Protein AF-A0A354J8B7-F1 (afdb_monomer_lite)

Sequence (103 aa):
MIEAPFAVINADDYYGVHAFAAIYHFLVSTQEDKKYRYAMAGYILENTLTEHGSVARGVCEITKEGYLKEIHERTRIEKCEDGARYAEERKTWTFIPGGQLQN

Structure (mmCIF, N/CA/C/O backbone):
data_AF-A0A354J8B7-F1
#
_entry.id   AF-A0A354J8B7-F1
#
loop_
_atom_site.group_PDB
_atom_site.id
_atom_site.type_symbol
_atom_site.label_atom_id
_atom_site.label_alt_id
_atom_site.label_comp_id
_atom_site.label_asym_id
_atom_site.label_entity_id
_atom_site.label_seq_id
_atom_site.pdbx_PDB_ins_code
_atom_site.Cartn_x
_atom_site.Cartn_y
_atom_site.Cartn_z
_atom_site.occupancy
_atom_site.B_iso_or_equiv
_atom_site.auth_seq_id
_atom_site.auth_comp_id
_atom_site.auth_asym_id
_atom_site.auth_atom_id
_atom_site.pdbx_PDB_model_num
ATOM 1 N N . MET A 1 1 ? -21.250 16.163 8.746 1.00 74.81 1 MET A N 1
ATOM 2 C CA . MET A 1 1 ? -19.928 15.684 9.203 1.00 74.81 1 MET A CA 1
ATOM 3 C C . MET A 1 1 ? -20.088 14.210 9.546 1.00 74.81 1 MET A C 1
ATOM 5 O O . MET A 1 1 ? -21.199 13.836 9.902 1.00 74.81 1 MET A O 1
ATOM 9 N N . ILE A 1 2 ? -19.066 13.376 9.357 1.00 82.25 2 ILE A N 1
ATOM 10 C CA . ILE A 1 2 ? -19.126 11.963 9.765 1.00 82.25 2 ILE A CA 1
ATOM 11 C C . ILE A 1 2 ? -18.584 11.876 11.193 1.00 82.25 2 ILE A C 1
ATOM 13 O O . ILE A 1 2 ? -17.489 12.366 11.451 1.00 82.25 2 ILE A O 1
ATOM 17 N N . GLU A 1 3 ? -19.353 11.276 12.100 1.00 87.00 3 GLU A N 1
ATOM 18 C CA . GLU A 1 3 ? -19.040 11.163 13.535 1.00 87.00 3 GLU A CA 1
ATOM 19 C C . GLU A 1 3 ? -18.881 9.693 13.962 1.00 87.00 3 GLU A C 1
ATOM 21 O O . GLU A 1 3 ? -19.373 9.265 14.998 1.00 87.00 3 GLU A O 1
ATOM 26 N N . ALA A 1 4 ? -18.234 8.887 13.121 1.00 87.69 4 ALA A N 1
ATOM 27 C CA . ALA A 1 4 ? -17.973 7.471 13.370 1.00 87.69 4 ALA A CA 1
ATOM 28 C C . ALA A 1 4 ? -16.679 7.041 12.659 1.00 87.69 4 ALA A C 1
ATOM 30 O O . ALA A 1 4 ? -16.271 7.725 11.715 1.00 87.69 4 ALA A O 1
ATOM 31 N N . PRO A 1 5 ? -16.041 5.921 13.052 1.00 91.44 5 PRO A N 1
ATOM 32 C CA . PRO A 1 5 ? -14.940 5.343 12.289 1.00 91.44 5 PRO A CA 1
ATOM 33 C C . PRO A 1 5 ? -15.348 5.107 10.830 1.00 91.44 5 PRO A C 1
ATOM 35 O O . PRO A 1 5 ? -16.428 4.586 10.549 1.00 91.44 5 PRO A O 1
ATOM 38 N N . PHE A 1 6 ? -14.483 5.488 9.895 1.00 92.94 6 PHE A N 1
ATOM 39 C CA . PHE A 1 6 ? -14.748 5.377 8.464 1.00 92.94 6 PHE A CA 1
ATOM 40 C C . PHE A 1 6 ? -13.487 4.969 7.704 1.00 92.94 6 PHE A C 1
ATOM 42 O O . PHE A 1 6 ? -12.367 5.143 8.184 1.00 92.94 6 PHE A O 1
ATOM 49 N N . ALA A 1 7 ? -13.683 4.432 6.502 1.00 95.06 7 ALA A N 1
ATOM 50 C CA . ALA A 1 7 ? -12.616 4.143 5.554 1.00 95.06 7 ALA A CA 1
ATOM 51 C C . ALA A 1 7 ? -12.689 5.111 4.367 1.00 95.06 7 ALA A C 1
ATOM 53 O O . ALA A 1 7 ? -13.772 5.553 3.982 1.00 95.06 7 ALA A O 1
ATOM 54 N N . VAL A 1 8 ? -11.533 5.401 3.773 1.00 95.88 8 VAL A N 1
ATOM 55 C CA . VAL A 1 8 ? -11.410 6.137 2.509 1.00 95.88 8 VAL A CA 1
ATOM 56 C C . VAL A 1 8 ? -10.857 5.174 1.469 1.00 95.88 8 VAL A C 1
ATOM 58 O O . VAL A 1 8 ? -9.866 4.496 1.731 1.00 95.88 8 VAL A O 1
ATOM 61 N N . ILE A 1 9 ? -11.510 5.104 0.311 1.00 96.25 9 ILE A N 1
ATOM 62 C CA . ILE A 1 9 ? -11.122 4.244 -0.809 1.00 96.25 9 ILE A CA 1
ATOM 63 C C . ILE A 1 9 ? -11.284 5.002 -2.126 1.00 96.25 9 ILE A C 1
ATOM 65 O O . ILE A 1 9 ? -12.119 5.906 -2.221 1.00 96.25 9 ILE A O 1
ATOM 69 N N . ASN A 1 10 ? -10.520 4.606 -3.141 1.00 94.88 10 ASN A N 1
ATOM 70 C CA . ASN A 1 10 ? -10.764 5.038 -4.511 1.00 94.88 10 ASN A CA 1
ATOM 71 C C . ASN A 1 10 ? -12.009 4.327 -5.057 1.00 94.88 10 ASN A C 1
ATOM 73 O O . ASN A 1 10 ? -12.357 3.225 -4.628 1.00 94.88 10 ASN A O 1
ATOM 77 N N . ALA A 1 11 ? -12.696 4.973 -5.997 1.00 96.50 11 ALA A N 1
ATOM 78 C CA . ALA A 1 11 ? -13.939 4.454 -6.566 1.00 96.50 11 ALA A CA 1
ATOM 79 C C . ALA A 1 11 ? -13.712 3.424 -7.688 1.00 96.50 11 ALA A C 1
ATOM 81 O O . ALA A 1 11 ? -14.631 2.691 -8.042 1.00 96.50 11 ALA A O 1
ATOM 82 N N . ASP A 1 12 ? -12.510 3.396 -8.258 1.00 94.06 12 ASP A N 1
ATOM 83 C CA . ASP A 1 12 ? -12.129 2.638 -9.451 1.00 94.06 12 ASP A CA 1
ATOM 84 C C . ASP A 1 12 ? -11.118 1.512 -9.177 1.00 94.06 12 ASP A C 1
ATOM 86 O O . ASP A 1 12 ? -10.805 0.738 -10.082 1.00 94.06 12 ASP A O 1
ATOM 90 N N . ASP A 1 13 ? -10.660 1.364 -7.933 1.00 91.69 13 ASP A N 1
ATOM 91 C CA . ASP A 1 13 ? -9.746 0.299 -7.521 1.00 91.69 13 ASP A CA 1
ATOM 92 C C . ASP A 1 13 ? -10.489 -0.917 -6.948 1.00 91.69 13 ASP A C 1
ATOM 94 O O . ASP A 1 13 ? -11.428 -0.811 -6.153 1.00 91.69 13 ASP A O 1
ATOM 98 N N . TYR A 1 14 ? -10.007 -2.113 -7.294 1.00 91.81 14 TYR A N 1
ATOM 99 C CA . TYR A 1 14 ? -10.451 -3.361 -6.678 1.00 91.81 14 TYR A CA 1
ATOM 100 C C . TYR A 1 14 ? -9.494 -3.795 -5.562 1.00 91.81 14 TYR A C 1
ATOM 102 O O . TYR A 1 14 ? -8.350 -4.165 -5.814 1.00 91.81 14 TYR A O 1
ATOM 110 N N . TYR A 1 15 ? -9.996 -3.814 -4.327 1.00 93.19 15 TYR A N 1
ATOM 111 C CA . TYR A 1 15 ? -9.210 -4.116 -3.121 1.00 93.19 15 TYR A CA 1
ATOM 112 C C . TYR A 1 15 ? -9.303 -5.582 -2.654 1.00 93.19 15 TYR A C 1
ATOM 114 O O . TYR A 1 15 ? -8.479 -6.061 -1.878 1.00 93.19 15 TYR A O 1
ATOM 122 N N . GLY A 1 16 ? -10.305 -6.328 -3.125 1.00 94.56 16 GLY A N 1
ATOM 123 C CA . GLY A 1 16 ? -10.553 -7.704 -2.691 1.00 94.56 16 GLY A CA 1
ATOM 124 C C . GLY A 1 16 ? -11.208 -7.834 -1.308 1.00 94.56 16 GLY A C 1
ATOM 125 O O . GLY A 1 16 ? -11.030 -7.019 -0.404 1.00 94.56 16 GLY A O 1
ATOM 126 N N . VAL A 1 17 ? -11.986 -8.908 -1.132 1.00 96.31 17 VAL A N 1
ATOM 127 C CA . VAL A 1 17 ? -12.850 -9.119 0.050 1.00 96.31 17 VAL A CA 1
ATOM 128 C C . VAL A 1 17 ? -12.089 -9.138 1.381 1.00 96.31 17 VAL A C 1
ATOM 130 O O . VAL A 1 17 ? -12.592 -8.647 2.389 1.00 96.31 17 VAL A O 1
ATOM 133 N N . HIS A 1 18 ? -10.858 -9.653 1.383 1.00 95.94 18 HIS A N 1
ATOM 134 C CA . HIS A 1 18 ? -10.040 -9.764 2.590 1.00 95.94 18 HIS A CA 1
ATOM 135 C C . HIS A 1 18 ? -9.621 -8.394 3.133 1.00 95.94 18 HIS A C 1
ATOM 137 O O . HIS A 1 18 ? -9.643 -8.195 4.345 1.00 95.94 18 HIS A O 1
ATOM 143 N N . ALA A 1 19 ? -9.297 -7.437 2.256 1.00 95.75 19 ALA A N 1
ATOM 144 C CA . ALA A 1 19 ? -8.940 -6.084 2.671 1.00 95.75 19 ALA A CA 1
ATOM 145 C C . ALA A 1 19 ? -10.137 -5.371 3.313 1.00 95.75 19 ALA A C 1
ATOM 147 O O . ALA A 1 19 ? -10.009 -4.792 4.392 1.00 95.75 19 ALA A O 1
ATOM 148 N N . PHE A 1 20 ? -11.321 -5.485 2.700 1.00 96.56 20 PHE A N 1
ATOM 149 C CA . PHE A 1 20 ? -12.554 -4.934 3.265 1.00 96.56 20 PHE A CA 1
ATOM 150 C C . PHE A 1 20 ? -12.889 -5.550 4.624 1.00 96.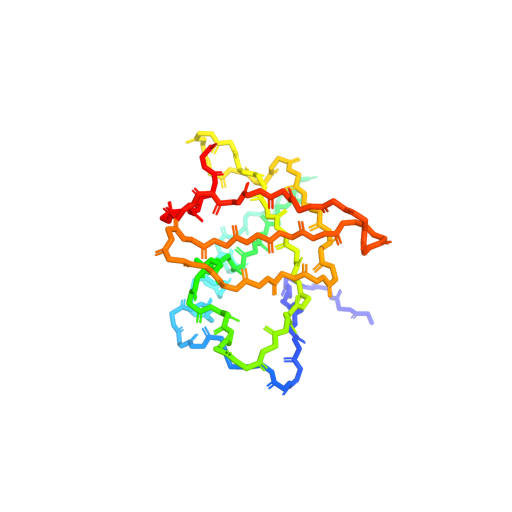56 20 PHE A C 1
ATOM 152 O O . PHE A 1 20 ? -13.188 -4.816 5.564 1.00 96.56 20 PHE A O 1
ATOM 159 N N . ALA A 1 21 ? -12.791 -6.876 4.755 1.00 97.38 21 ALA A N 1
ATOM 160 C CA . ALA A 1 21 ? -13.029 -7.559 6.023 1.00 97.38 21 ALA A CA 1
ATOM 161 C C . ALA A 1 21 ? -12.033 -7.114 7.109 1.00 97.38 21 ALA A C 1
ATOM 163 O O . ALA A 1 21 ? -12.444 -6.805 8.225 1.00 97.38 21 ALA A O 1
ATOM 164 N N . ALA A 1 22 ? -10.739 -7.020 6.786 1.00 95.94 22 ALA A N 1
ATOM 165 C CA . ALA A 1 22 ? -9.707 -6.598 7.733 1.00 95.94 22 ALA A CA 1
ATOM 166 C C . ALA A 1 22 ? -9.923 -5.160 8.233 1.00 95.94 22 ALA A C 1
ATOM 168 O O . ALA A 1 22 ? -9.898 -4.917 9.441 1.00 95.94 22 ALA A O 1
ATOM 169 N N . ILE A 1 23 ? -10.194 -4.217 7.323 1.00 96.62 23 ILE A N 1
ATOM 170 C CA . ILE A 1 23 ? -10.484 -2.824 7.688 1.00 96.62 23 ILE A CA 1
ATOM 171 C C . ILE A 1 23 ? -11.787 -2.728 8.484 1.00 96.62 23 ILE A C 1
ATOM 173 O O . ILE A 1 23 ? -11.821 -2.033 9.496 1.00 96.62 23 ILE A O 1
ATOM 177 N N . TYR A 1 24 ? -12.836 -3.460 8.098 1.00 95.75 24 TYR A N 1
ATOM 178 C CA . TYR A 1 24 ? -14.079 -3.516 8.869 1.00 95.75 24 TYR A CA 1
ATOM 179 C C . TYR A 1 24 ? -13.825 -3.982 10.307 1.00 95.75 24 TYR A C 1
ATOM 181 O O . TYR A 1 24 ? -14.224 -3.303 11.251 1.00 95.75 24 TYR A O 1
ATOM 189 N N . HIS A 1 25 ? -13.110 -5.098 10.484 1.00 95.69 25 HIS A N 1
ATOM 190 C CA . HIS A 1 25 ? -12.769 -5.618 11.806 1.00 95.69 25 HIS A CA 1
ATOM 191 C C . HIS A 1 25 ? -11.955 -4.620 12.631 1.00 95.69 25 HIS A C 1
ATOM 193 O O . HIS A 1 25 ? -12.225 -4.462 13.821 1.00 95.69 25 HIS A O 1
ATOM 199 N N . PHE A 1 26 ? -11.005 -3.913 12.017 1.00 94.44 26 PHE A N 1
ATOM 200 C CA . PHE A 1 26 ? -10.272 -2.839 12.681 1.00 94.44 26 PHE A CA 1
ATOM 201 C C . PHE A 1 26 ? -11.219 -1.729 13.159 1.00 94.44 26 PHE A C 1
ATOM 203 O O . PHE A 1 26 ? -11.247 -1.420 14.349 1.00 94.44 26 PHE A O 1
ATOM 210 N N . LEU A 1 27 ? -12.052 -1.184 12.269 1.00 93.75 27 LEU A N 1
ATOM 211 C CA . LEU A 1 27 ? -12.940 -0.059 12.577 1.00 93.75 27 LEU A CA 1
ATOM 212 C C . LEU A 1 27 ? -13.930 -0.371 13.708 1.00 93.75 27 LEU A C 1
ATOM 214 O O . LEU A 1 27 ? -14.152 0.484 14.560 1.00 93.75 27 LEU A O 1
ATOM 218 N N . VAL A 1 28 ? -14.483 -1.589 13.763 1.00 92.94 28 VAL A N 1
ATOM 219 C CA . VAL A 1 28 ? -15.451 -1.980 14.811 1.00 92.94 28 VAL A CA 1
ATOM 220 C C . VAL A 1 28 ? -14.805 -2.441 16.121 1.00 92.94 28 VAL A C 1
ATOM 222 O O . VAL A 1 28 ? -15.489 -2.525 17.136 1.00 92.94 28 VAL A O 1
ATOM 225 N N . SER A 1 29 ? -13.507 -2.764 16.118 1.00 89.69 29 SER A N 1
ATOM 226 C CA . SER A 1 29 ? -12.761 -3.172 17.323 1.00 89.69 29 SER A CA 1
ATOM 227 C C . SER A 1 29 ? -11.939 -2.042 17.942 1.00 89.69 29 SER A C 1
ATOM 229 O O . SER A 1 29 ? -11.341 -2.219 19.008 1.00 89.69 29 SER A O 1
ATOM 231 N N . THR A 1 30 ? -11.889 -0.879 17.287 1.00 81.56 30 THR A N 1
ATOM 232 C CA . THR A 1 30 ? -11.117 0.260 17.777 1.00 81.56 30 THR A CA 1
ATOM 233 C C . THR A 1 30 ? -11.762 0.793 19.057 1.00 81.56 30 THR A C 1
ATOM 235 O O . THR A 1 30 ? -12.951 1.091 19.085 1.00 81.56 30 THR A O 1
ATOM 238 N N . GLN A 1 31 ? -10.979 0.906 20.132 1.00 75.69 31 GLN A N 1
ATOM 239 C CA . GLN A 1 31 ? -11.468 1.458 21.396 1.00 75.69 31 GLN A CA 1
ATO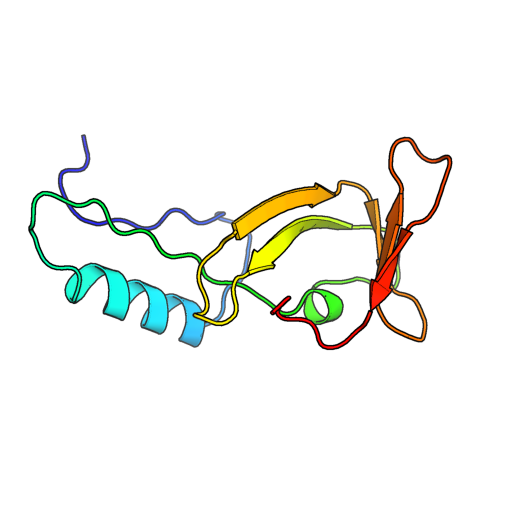M 240 C C . GLN A 1 31 ? -11.714 2.963 21.274 1.00 75.69 31 GLN A C 1
ATOM 242 O O . GLN A 1 31 ? -10.851 3.696 20.786 1.00 75.69 31 GLN A O 1
ATOM 247 N N . GLU A 1 32 ? -12.854 3.417 21.791 1.00 68.62 32 GLU A N 1
ATOM 248 C CA . GLU A 1 32 ? -13.140 4.831 22.024 1.00 68.62 32 GLU A CA 1
ATOM 249 C C . GLU A 1 32 ? -12.342 5.321 23.239 1.00 68.62 32 GLU A C 1
ATOM 251 O O . GLU A 1 32 ? -12.838 5.422 24.361 1.00 68.62 32 GLU A O 1
ATOM 256 N N . ASP A 1 33 ? -11.058 5.588 23.030 1.00 81.56 33 ASP A N 1
ATOM 257 C CA . ASP A 1 33 ? -10.235 6.314 23.989 1.00 81.56 33 ASP A CA 1
ATOM 258 C C . ASP A 1 33 ? -9.697 7.612 23.368 1.00 81.56 33 ASP A C 1
ATOM 260 O O . ASP A 1 33 ? -10.034 8.000 22.251 1.00 81.56 33 ASP A O 1
ATOM 264 N N . LYS A 1 34 ? -8.857 8.335 24.115 1.00 77.56 34 LYS A N 1
ATOM 265 C CA . LYS A 1 34 ? -8.310 9.626 23.668 1.00 77.56 34 LYS A CA 1
ATOM 266 C C . LYS A 1 34 ? -7.297 9.510 22.518 1.00 77.56 34 LYS A C 1
ATOM 268 O O . LYS A 1 34 ? -6.771 10.537 22.092 1.00 77.56 34 LYS A O 1
ATOM 273 N N . LYS A 1 35 ? -6.950 8.302 22.062 1.00 84.69 35 LYS A N 1
ATOM 274 C CA . LYS A 1 35 ? -5.949 8.079 21.017 1.00 84.69 35 LYS A CA 1
ATOM 275 C C . LYS A 1 35 ? -6.624 7.709 19.706 1.00 84.69 35 LYS A C 1
ATOM 277 O O . LYS A 1 35 ? -7.262 6.666 19.585 1.00 84.69 35 LYS A O 1
ATOM 282 N N . TYR A 1 36 ? -6.365 8.514 18.683 1.00 84.94 36 TYR A N 1
ATOM 283 C CA . TYR A 1 36 ? -6.691 8.137 17.317 1.00 84.94 36 TYR A CA 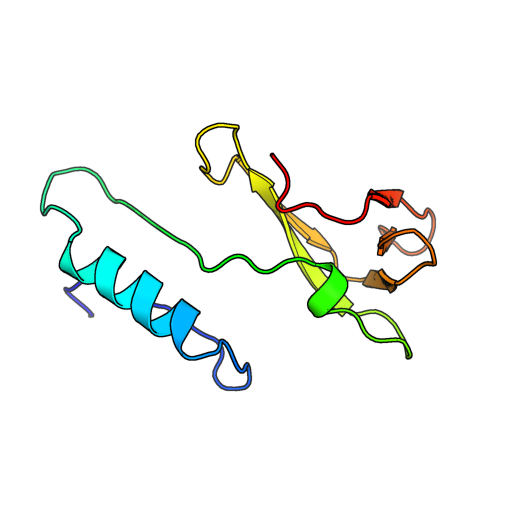1
ATOM 284 C C . TYR A 1 36 ? -5.817 6.965 16.871 1.00 84.94 36 TYR A C 1
ATOM 286 O O . TYR A 1 36 ? -4.590 7.014 16.979 1.00 84.94 36 TYR A O 1
ATOM 294 N N . ARG A 1 37 ? -6.462 5.910 16.376 1.00 89.38 37 ARG A N 1
ATOM 295 C CA . ARG A 1 37 ? -5.807 4.745 15.780 1.00 89.38 37 ARG A CA 1
ATOM 296 C C . ARG A 1 37 ? -6.185 4.694 14.311 1.00 89.38 37 ARG A C 1
ATOM 298 O O . ARG A 1 37 ? -7.358 4.800 13.970 1.00 89.38 37 ARG A O 1
ATOM 305 N N . TYR A 1 38 ? -5.182 4.513 13.465 1.00 92.69 38 TYR A N 1
ATOM 306 C CA . TYR A 1 38 ? -5.342 4.434 12.021 1.00 92.69 38 TYR A CA 1
ATOM 307 C C . TYR A 1 38 ? -4.796 3.103 11.519 1.00 92.69 38 TYR A C 1
ATOM 309 O O . TYR A 1 38 ? -3.921 2.505 12.146 1.00 92.69 38 TYR A O 1
ATOM 317 N N . ALA A 1 39 ? -5.306 2.665 10.376 1.00 93.88 39 ALA A N 1
ATOM 318 C CA . ALA A 1 39 ? -4.820 1.501 9.659 1.00 93.88 39 ALA A CA 1
ATOM 319 C C . ALA A 1 39 ? -4.876 1.778 8.156 1.00 93.88 39 ALA A C 1
ATOM 321 O O . ALA A 1 39 ? -5.643 2.625 7.697 1.00 93.88 39 ALA A O 1
ATOM 322 N N . MET A 1 40 ? -4.080 1.035 7.394 1.00 94.88 40 MET A N 1
ATOM 323 C CA . MET A 1 40 ? -4.144 1.016 5.938 1.00 94.88 40 MET A CA 1
ATOM 324 C C . MET A 1 40 ? -4.079 -0.424 5.438 1.00 94.88 40 MET A C 1
ATOM 326 O O . MET A 1 40 ? -3.423 -1.270 6.045 1.00 94.88 40 MET A O 1
ATOM 330 N N . ALA A 1 41 ? -4.738 -0.697 4.316 1.00 94.00 41 ALA A N 1
ATOM 331 C CA . ALA A 1 41 ? -4.564 -1.951 3.598 1.00 94.00 41 ALA A CA 1
ATOM 332 C C . ALA A 1 41 ? -3.335 -1.828 2.684 1.00 94.00 41 ALA A C 1
ATOM 334 O O . ALA A 1 41 ? -3.389 -1.160 1.653 1.00 94.00 41 ALA A O 1
ATOM 335 N N . GLY A 1 42 ? -2.219 -2.433 3.096 1.00 91.88 42 GLY A N 1
ATOM 336 C CA . GLY A 1 42 ? -1.005 -2.528 2.287 1.00 91.88 42 GLY A CA 1
ATOM 337 C C . GLY A 1 42 ? -1.056 -3.711 1.319 1.00 91.88 42 GLY A C 1
ATOM 338 O O . GLY A 1 42 ? -1.615 -4.759 1.640 1.00 91.88 42 GLY A O 1
ATOM 339 N N . TYR A 1 43 ? -0.437 -3.553 0.151 1.00 90.44 43 TYR A N 1
ATOM 340 C CA . TYR A 1 43 ? -0.312 -4.602 -0.861 1.00 90.44 43 TYR A CA 1
ATOM 341 C C . TYR A 1 43 ? 1.155 -4.787 -1.232 1.00 90.44 43 TYR A C 1
ATOM 343 O O . TYR A 1 43 ? 1.932 -3.833 -1.226 1.00 90.44 43 TYR A O 1
ATOM 351 N N . ILE A 1 44 ? 1.524 -6.018 -1.584 1.00 89.31 44 ILE A N 1
ATOM 352 C CA . ILE A 1 44 ? 2.860 -6.324 -2.101 1.00 89.31 44 ILE A CA 1
ATOM 353 C C . ILE A 1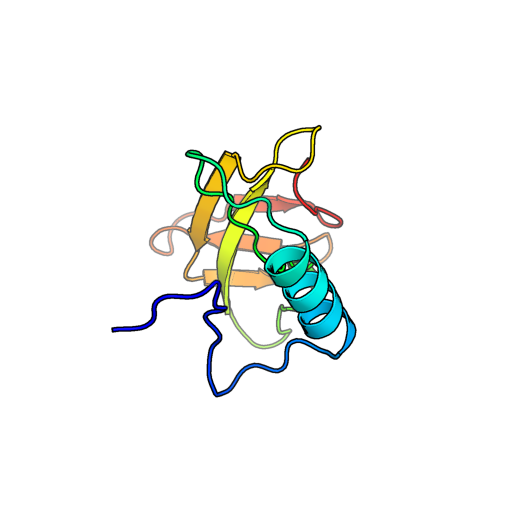 44 ? 3.027 -5.605 -3.440 1.00 89.31 44 ILE A C 1
ATOM 355 O O . ILE A 1 44 ? 2.248 -5.838 -4.366 1.00 89.31 44 ILE A O 1
ATOM 359 N N . LEU A 1 45 ? 4.044 -4.743 -3.535 1.00 89.75 45 LEU A N 1
ATOM 360 C CA . LEU A 1 45 ? 4.240 -3.835 -4.666 1.00 89.75 45 LEU A CA 1
ATOM 361 C C . LEU A 1 45 ? 4.255 -4.567 -6.014 1.00 89.75 45 LEU A C 1
ATOM 363 O O . LEU A 1 45 ? 3.572 -4.131 -6.939 1.00 89.75 45 LEU A O 1
ATOM 367 N N . GLU A 1 46 ? 4.976 -5.687 -6.107 1.00 87.38 46 GLU A N 1
ATOM 368 C CA . GLU A 1 46 ? 5.129 -6.489 -7.332 1.00 87.38 46 GLU A CA 1
ATOM 369 C C . GLU A 1 46 ? 3.806 -6.915 -7.961 1.00 87.38 46 GLU A C 1
ATOM 371 O O . GLU A 1 46 ? 3.671 -6.903 -9.183 1.00 87.38 46 GLU A O 1
ATOM 376 N N . ASN A 1 47 ? 2.811 -7.229 -7.129 1.00 87.38 47 ASN A N 1
ATOM 377 C CA . ASN A 1 47 ? 1.493 -7.664 -7.588 1.00 87.38 47 ASN A CA 1
ATOM 378 C C . ASN A 1 47 ? 0.685 -6.518 -8.216 1.00 87.38 47 ASN A C 1
ATOM 380 O O . ASN A 1 47 ? -0.389 -6.749 -8.763 1.00 87.38 47 ASN A O 1
ATOM 384 N N . THR A 1 48 ? 1.176 -5.281 -8.114 1.00 84.19 48 THR A N 1
ATOM 385 C CA . THR A 1 48 ? 0.508 -4.070 -8.607 1.00 84.19 48 THR A CA 1
ATOM 386 C C . THR A 1 48 ? 1.214 -3.439 -9.809 1.00 84.19 48 THR A C 1
ATOM 388 O O . THR A 1 48 ? 0.787 -2.373 -10.269 1.00 84.19 48 THR A O 1
ATOM 391 N N . LEU A 1 49 ? 2.298 -4.063 -10.290 1.00 89.62 49 LEU A N 1
ATOM 392 C CA . LEU A 1 49 ? 3.090 -3.601 -11.429 1.00 89.62 49 LEU A CA 1
ATOM 393 C C . LEU A 1 49 ? 2.530 -4.131 -12.754 1.00 89.62 49 LEU A C 1
ATOM 395 O O . LEU A 1 49 ? 1.866 -5.163 -12.808 1.00 89.62 49 LEU A O 1
ATOM 399 N N . THR A 1 50 ? 2.846 -3.425 -13.836 1.00 85.94 50 THR A N 1
ATOM 400 C CA . THR A 1 50 ? 2.506 -3.803 -15.214 1.00 85.94 50 THR A CA 1
ATOM 401 C C . THR A 1 50 ? 3.773 -4.129 -16.002 1.00 85.94 50 THR A C 1
ATOM 403 O O . THR A 1 50 ? 4.823 -3.535 -15.760 1.00 85.94 50 THR A O 1
ATOM 406 N N . GLU A 1 51 ? 3.667 -5.040 -16.972 1.00 86.50 51 GLU A N 1
ATOM 407 C CA . GLU A 1 51 ? 4.727 -5.315 -17.958 1.00 86.50 51 GLU A CA 1
ATOM 408 C C . GLU A 1 51 ? 4.866 -4.180 -18.986 1.00 86.50 51 GLU A C 1
ATOM 410 O O . GLU A 1 51 ? 5.885 -4.033 -19.660 1.00 86.50 51 GLU A O 1
ATOM 415 N N . HIS A 1 52 ? 3.824 -3.361 -19.132 1.00 86.25 52 HIS A N 1
ATOM 416 C CA . HIS A 1 52 ? 3.730 -2.340 -20.167 1.00 86.25 52 HIS A CA 1
ATOM 417 C C . HIS A 1 52 ? 3.671 -0.946 -19.543 1.00 86.25 52 HIS A C 1
ATOM 419 O O . HIS A 1 52 ? 2.623 -0.304 -19.507 1.00 86.25 52 HIS A O 1
ATOM 425 N N . GLY A 1 53 ? 4.820 -0.477 -19.055 1.00 87.38 53 GLY A N 1
ATOM 426 C CA . GLY A 1 53 ? 5.011 0.896 -18.590 1.00 87.38 53 GLY A CA 1
ATOM 427 C C . GLY A 1 53 ? 5.256 1.020 -17.089 1.00 87.38 53 GLY A C 1
ATOM 428 O O . GLY A 1 53 ? 5.643 0.066 -16.420 1.00 87.38 53 GLY A O 1
ATOM 429 N N . SER A 1 54 ? 5.064 2.233 -16.574 1.00 91.75 54 SER A N 1
ATOM 430 C CA . SER A 1 54 ? 5.299 2.565 -15.169 1.00 91.75 54 SER A CA 1
ATOM 431 C C . SER A 1 54 ? 4.008 2.869 -14.423 1.00 91.75 54 SER A C 1
ATOM 433 O O . SER A 1 54 ? 3.080 3.433 -15.001 1.00 91.75 54 SER A O 1
ATOM 435 N N . VAL A 1 55 ? 3.995 2.601 -13.120 1.00 92.38 55 VAL A N 1
ATOM 436 C CA . VAL A 1 55 ? 2.891 2.952 -12.217 1.00 92.38 55 VAL A CA 1
ATOM 437 C C . VAL A 1 55 ? 3.305 4.018 -11.206 1.00 92.38 55 VAL A C 1
ATOM 439 O O . VAL A 1 55 ? 4.493 4.181 -10.917 1.00 92.38 55 VAL A O 1
ATOM 442 N N . ALA A 1 56 ? 2.312 4.705 -10.640 1.00 92.50 56 ALA A N 1
ATOM 443 C CA . ALA A 1 56 ? 2.479 5.553 -9.468 1.00 92.50 56 ALA A CA 1
ATOM 444 C C . ALA A 1 56 ? 1.951 4.836 -8.215 1.00 92.50 56 ALA A C 1
ATOM 446 O O . ALA A 1 56 ? 0.827 4.324 -8.229 1.00 92.50 56 ALA A O 1
ATOM 447 N N . ARG A 1 57 ? 2.753 4.762 -7.146 1.00 93.06 57 ARG A N 1
ATOM 448 C CA . ARG A 1 57 ? 2.374 4.151 -5.857 1.00 93.06 57 ARG A CA 1
ATOM 449 C C . ARG A 1 57 ? 3.046 4.872 -4.692 1.00 93.06 57 ARG A C 1
ATOM 451 O O . ARG A 1 57 ? 4.177 5.336 -4.820 1.00 93.06 57 ARG A O 1
ATOM 458 N N . GLY A 1 58 ? 2.380 4.887 -3.541 1.00 92.88 58 GLY A N 1
ATOM 459 C CA . GLY A 1 58 ? 3.034 5.151 -2.263 1.00 92.88 58 GLY A CA 1
ATOM 460 C C . GLY A 1 58 ? 3.818 3.916 -1.823 1.00 92.88 58 GLY A C 1
ATOM 461 O O . GLY A 1 58 ? 3.227 2.859 -1.614 1.00 92.88 58 GLY A O 1
ATOM 462 N N . VAL A 1 59 ? 5.139 4.033 -1.721 1.00 92.38 59 VAL A N 1
ATOM 463 C CA . VAL A 1 59 ? 6.007 2.971 -1.203 1.00 92.38 59 VAL A CA 1
ATOM 464 C C . VAL A 1 59 ? 6.172 3.189 0.294 1.00 92.38 59 VAL A C 1
ATOM 466 O O . VAL A 1 59 ? 6.678 4.231 0.712 1.00 92.38 59 VAL A O 1
ATOM 469 N N . CYS A 1 60 ? 5.699 2.224 1.080 1.00 92.62 60 CYS A N 1
ATOM 470 C CA . CYS A 1 60 ? 5.712 2.269 2.538 1.00 92.62 60 CYS A CA 1
ATOM 471 C C . CYS A 1 60 ? 6.956 1.589 3.106 1.00 92.62 60 CYS A C 1
ATOM 473 O O . CYS A 1 60 ? 7.266 0.476 2.691 1.00 92.62 60 CYS A O 1
ATOM 475 N N . GLU A 1 61 ? 7.553 2.206 4.123 1.00 91.56 61 GLU A N 1
ATOM 476 C CA . GLU A 1 61 ? 8.476 1.580 5.071 1.00 91.56 61 GLU A CA 1
ATOM 477 C C . GLU A 1 61 ? 7.701 1.295 6.365 1.00 91.56 61 GLU A C 1
ATOM 479 O O . GLU A 1 61 ? 7.040 2.194 6.902 1.00 91.56 61 GLU A O 1
ATOM 484 N N . ILE A 1 62 ? 7.742 0.060 6.865 1.00 91.19 62 ILE A N 1
ATOM 485 C CA . ILE A 1 62 ? 7.091 -0.332 8.121 1.00 91.19 62 ILE A CA 1
ATOM 486 C C . ILE A 1 62 ? 8.142 -0.622 9.193 1.00 91.19 62 ILE A C 1
ATOM 488 O O . ILE A 1 62 ? 9.313 -0.825 8.901 1.00 91.19 62 ILE A O 1
ATOM 492 N N . THR A 1 63 ? 7.745 -0.574 10.460 1.00 93.31 63 THR A N 1
ATOM 493 C CA . THR A 1 63 ? 8.586 -1.038 11.565 1.00 93.31 63 THR A CA 1
ATOM 494 C C . THR A 1 63 ? 8.438 -2.548 11.740 1.00 93.31 63 THR A C 1
ATOM 496 O O . THR A 1 63 ? 7.466 -3.150 11.282 1.00 93.31 63 THR A O 1
ATOM 499 N N . LYS A 1 64 ? 9.336 -3.163 12.518 1.00 91.69 64 LYS A N 1
ATOM 500 C CA . LYS A 1 64 ? 9.263 -4.594 12.870 1.00 91.69 64 LYS A CA 1
ATOM 501 C C . LYS A 1 64 ? 7.954 -4.994 13.556 1.00 91.69 64 LYS A C 1
ATOM 503 O O . LYS A 1 64 ? 7.564 -6.156 13.513 1.00 91.69 64 LYS A O 1
ATOM 508 N N . GLU A 1 65 ? 7.288 -4.047 14.207 1.00 92.88 65 GLU A N 1
ATOM 509 C CA . GLU A 1 65 ? 6.000 -4.230 14.876 1.00 92.88 65 GLU A CA 1
ATOM 510 C C . GLU A 1 65 ? 4.801 -4.056 13.924 1.00 92.88 65 GLU A C 1
ATOM 512 O O . GLU A 1 65 ? 3.656 -4.165 14.360 1.00 92.88 65 GLU A O 1
ATOM 517 N N . GLY A 1 66 ? 5.045 -3.790 12.637 1.00 89.94 66 GLY A N 1
ATOM 518 C CA . GLY A 1 66 ? 4.017 -3.658 11.605 1.00 89.94 66 GLY A CA 1
ATOM 519 C C . GLY A 1 66 ? 3.379 -2.271 11.510 1.00 89.94 66 GLY A C 1
ATOM 520 O O . GLY A 1 66 ? 2.330 -2.131 10.881 1.00 89.94 66 GLY A O 1
ATOM 521 N N . TYR A 1 67 ? 3.974 -1.241 12.120 1.00 93.25 67 TYR A N 1
ATOM 522 C CA . TYR A 1 67 ? 3.481 0.133 12.000 1.00 93.25 67 TYR A CA 1
ATOM 523 C C . TYR A 1 67 ? 4.080 0.831 10.789 1.00 93.25 67 TYR A C 1
ATOM 525 O O . TYR A 1 67 ? 5.260 0.668 10.502 1.00 93.25 67 TYR A O 1
ATOM 533 N N . LEU A 1 68 ? 3.294 1.672 10.119 1.00 94.50 68 LEU A N 1
ATOM 534 C CA . LEU A 1 68 ? 3.820 2.548 9.078 1.00 94.50 68 LEU A CA 1
ATOM 535 C C . LEU A 1 68 ? 4.831 3.529 9.691 1.00 94.50 68 LEU A C 1
ATOM 537 O O . LEU A 1 68 ? 4.471 4.321 10.564 1.00 94.50 68 LEU A O 1
ATOM 541 N N . LYS A 1 69 ? 6.077 3.480 9.220 1.00 95.25 69 LYS A N 1
ATOM 542 C CA . LYS A 1 69 ? 7.137 4.418 9.594 1.00 95.25 69 LYS A CA 1
ATOM 543 C C . LYS A 1 69 ? 7.149 5.620 8.655 1.00 95.25 69 LYS A C 1
ATOM 545 O O . LYS A 1 69 ? 7.165 6.755 9.123 1.00 95.25 69 LYS A O 1
ATOM 550 N N . GLU A 1 70 ? 7.120 5.370 7.349 1.00 95.00 70 GLU A N 1
ATOM 551 C CA . GLU A 1 70 ? 7.118 6.410 6.319 1.00 95.00 70 GLU A CA 1
ATOM 552 C C . GLU A 1 70 ? 6.432 5.913 5.040 1.00 95.00 70 GLU A C 1
ATOM 554 O O . GLU A 1 70 ? 6.380 4.713 4.775 1.00 95.00 70 GLU A O 1
ATOM 559 N N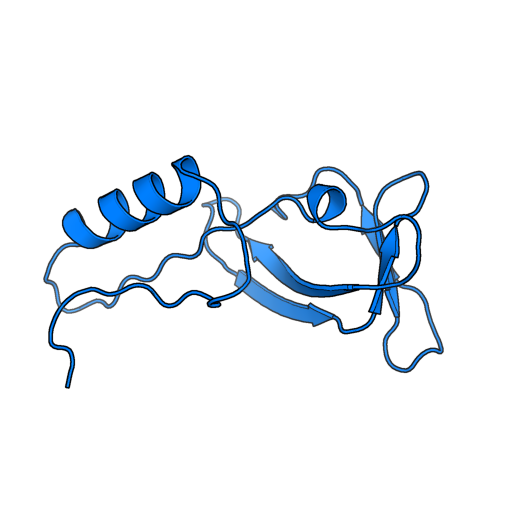 . ILE A 1 71 ? 5.900 6.836 4.236 1.00 94.19 71 ILE A N 1
ATOM 560 C CA . ILE A 1 71 ? 5.380 6.553 2.897 1.00 94.19 71 ILE A CA 1
ATOM 561 C C . ILE A 1 71 ? 5.892 7.605 1.914 1.00 94.19 71 ILE A C 1
ATOM 563 O O . ILE A 1 71 ? 5.756 8.803 2.150 1.00 94.19 71 ILE A O 1
ATOM 567 N N . HIS A 1 72 ? 6.453 7.150 0.794 1.00 92.81 72 HIS A N 1
ATOM 568 C CA . HIS A 1 72 ? 6.942 8.015 -0.279 1.00 92.81 72 HIS A CA 1
ATOM 569 C C . HIS A 1 72 ? 6.142 7.790 -1.552 1.00 92.81 72 HIS A C 1
ATOM 571 O O . HIS A 1 72 ? 6.113 6.676 -2.078 1.00 92.81 72 HIS A O 1
ATOM 577 N N . GLU A 1 73 ? 5.536 8.842 -2.096 1.00 93.62 73 GLU A N 1
ATOM 578 C CA . GLU A 1 73 ? 4.911 8.754 -3.413 1.00 93.62 73 GLU A CA 1
ATOM 579 C C . GLU A 1 73 ? 5.983 8.636 -4.501 1.00 93.62 73 GLU A C 1
ATOM 581 O O . GLU A 1 73 ? 6.844 9.501 -4.672 1.00 93.62 73 GLU A O 1
ATOM 586 N N . ARG A 1 74 ? 5.931 7.540 -5.259 1.00 93.44 74 ARG A N 1
ATOM 587 C CA . ARG A 1 74 ? 6.789 7.294 -6.416 1.00 93.44 74 ARG A CA 1
ATOM 588 C C . ARG A 1 74 ? 5.915 7.302 -7.655 1.00 93.44 74 ARG A C 1
ATOM 590 O O . ARG A 1 74 ? 5.075 6.428 -7.824 1.00 93.44 74 ARG A O 1
ATOM 597 N N . THR A 1 75 ? 6.128 8.274 -8.533 1.00 92.50 75 THR A N 1
ATOM 598 C CA . THR A 1 75 ? 5.292 8.492 -9.728 1.00 92.50 75 THR A CA 1
ATOM 599 C C . THR A 1 75 ? 5.692 7.632 -10.925 1.00 92.50 75 THR A C 1
ATOM 601 O O . THR A 1 75 ? 4.962 7.565 -11.912 1.00 92.50 75 THR A O 1
ATOM 604 N N . ARG A 1 76 ? 6.856 6.974 -10.854 1.00 93.38 76 ARG A N 1
ATOM 605 C CA . ARG A 1 76 ? 7.388 6.135 -11.927 1.00 93.38 76 ARG A CA 1
ATOM 606 C C . ARG A 1 76 ? 8.094 4.903 -11.370 1.00 93.38 76 ARG A C 1
ATOM 608 O O . ARG A 1 76 ? 9.311 4.921 -11.200 1.00 93.38 76 ARG A O 1
ATOM 615 N N . ILE A 1 77 ? 7.326 3.850 -11.111 1.00 93.75 77 ILE A N 1
ATOM 616 C CA . ILE A 1 77 ? 7.819 2.522 -10.733 1.00 93.75 77 ILE A CA 1
ATOM 617 C C . ILE A 1 77 ? 7.687 1.576 -11.927 1.00 93.75 77 ILE A C 1
ATOM 619 O O . ILE A 1 77 ? 6.617 1.495 -12.525 1.00 93.75 77 ILE A O 1
ATOM 623 N N . GLU A 1 78 ? 8.751 0.853 -12.255 1.00 93.56 78 GLU A N 1
ATOM 624 C CA . GLU A 1 78 ? 8.789 -0.172 -13.302 1.00 93.56 78 GLU A CA 1
ATOM 625 C C . GLU A 1 78 ? 9.150 -1.534 -12.697 1.00 93.56 78 GLU A C 1
ATOM 627 O O . GLU A 1 78 ? 9.915 -1.609 -11.732 1.00 93.56 78 GLU A O 1
ATOM 632 N N . LYS A 1 79 ? 8.617 -2.607 -13.286 1.00 92.38 79 LYS A N 1
ATOM 633 C CA . LYS A 1 79 ? 9.000 -3.983 -12.957 1.00 92.38 79 LYS A CA 1
ATOM 634 C C . LYS A 1 79 ? 10.369 -4.320 -13.560 1.00 92.38 79 LYS A C 1
ATOM 636 O O . LYS A 1 79 ? 10.704 -3.849 -14.647 1.00 92.38 79 LYS A O 1
ATOM 641 N N . CYS A 1 80 ? 11.157 -5.132 -12.865 1.00 90.00 80 CYS A N 1
ATOM 642 C CA . CYS A 1 80 ? 12.398 -5.728 -13.366 1.00 90.00 80 CYS A CA 1
ATOM 643 C C . CYS A 1 80 ? 12.492 -7.207 -12.948 1.00 90.00 80 CYS A C 1
ATOM 645 O O . CYS A 1 80 ? 11.635 -7.678 -12.206 1.00 90.00 80 CYS A O 1
ATOM 647 N N . GLU A 1 81 ? 13.502 -7.942 -13.440 1.00 85.19 81 GLU A N 1
ATOM 648 C CA . GLU A 1 81 ? 13.654 -9.389 -13.172 1.00 85.19 81 GLU A CA 1
ATOM 649 C C . GLU A 1 81 ? 13.608 -9.731 -11.675 1.00 85.19 81 GLU A C 1
ATOM 651 O O . GLU A 1 81 ? 12.912 -10.666 -11.293 1.00 85.19 81 GLU A O 1
ATOM 656 N N . ASP A 1 82 ? 14.265 -8.926 -10.834 1.00 84.62 82 ASP A N 1
ATOM 657 C CA . ASP A 1 82 ? 14.430 -9.210 -9.401 1.00 84.62 82 ASP A CA 1
ATOM 658 C C . ASP A 1 82 ? 13.525 -8.364 -8.476 1.00 84.62 82 ASP A C 1
ATOM 660 O O . ASP A 1 82 ? 13.739 -8.319 -7.260 1.00 84.62 82 ASP A O 1
ATOM 664 N N . GLY A 1 83 ? 12.534 -7.648 -9.023 1.00 88.75 83 GLY A N 1
ATOM 665 C CA . GLY A 1 83 ? 11.612 -6.830 -8.227 1.00 88.75 83 GLY A CA 1
ATOM 666 C C . GLY A 1 83 ? 11.097 -5.593 -8.958 1.00 88.75 83 GLY A C 1
ATOM 667 O O . GLY A 1 83 ? 10.468 -5.683 -10.015 1.00 88.75 83 GLY A O 1
ATOM 668 N N . ALA A 1 84 ? 11.338 -4.417 -8.376 1.00 92.12 84 ALA A N 1
ATOM 669 C CA . ALA A 1 84 ? 10.901 -3.143 -8.936 1.00 92.12 84 ALA A CA 1
ATOM 670 C C . ALA A 1 84 ? 12.019 -2.099 -8.926 1.00 92.12 84 ALA A C 1
ATOM 672 O O . ALA A 1 84 ? 13.010 -2.207 -8.210 1.00 92.12 84 ALA A O 1
ATOM 673 N N . ARG A 1 85 ? 11.856 -1.030 -9.700 1.00 92.56 85 ARG A N 1
ATOM 674 C CA . ARG A 1 85 ? 12.728 0.147 -9.643 1.00 92.56 85 ARG A CA 1
ATOM 675 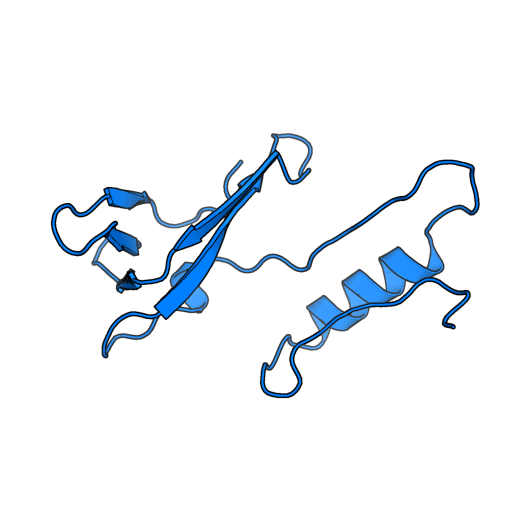C C . ARG A 1 85 ? 11.920 1.417 -9.816 1.00 92.56 85 ARG A C 1
ATOM 677 O O . ARG A 1 85 ? 10.932 1.417 -10.544 1.00 92.56 85 ARG A O 1
ATOM 684 N N . TYR A 1 86 ? 12.354 2.508 -9.203 1.00 93.12 86 TYR A N 1
ATOM 685 C CA . TYR A 1 86 ? 11.739 3.819 -9.394 1.00 93.12 86 TYR A CA 1
ATOM 686 C C . TYR A 1 86 ? 12.761 4.872 -9.805 1.00 93.12 86 TYR A C 1
ATOM 688 O O . TYR A 1 86 ? 13.951 4.715 -9.545 1.00 93.12 86 TYR A O 1
ATOM 696 N N . ALA A 1 87 ? 12.300 5.938 -10.458 1.00 90.19 87 ALA A N 1
ATOM 697 C CA . ALA A 1 87 ? 13.146 7.069 -10.821 1.00 90.19 87 ALA A CA 1
ATOM 698 C C . ALA A 1 87 ? 12.555 8.391 -10.336 1.00 90.19 87 ALA A C 1
ATOM 700 O O . ALA A 1 87 ? 11.407 8.715 -10.643 1.00 90.19 87 ALA A O 1
ATOM 701 N N . GLU A 1 88 ? 13.375 9.185 -9.653 1.00 80.25 88 GLU A N 1
ATOM 702 C CA . GLU A 1 88 ? 13.083 10.585 -9.350 1.00 80.25 88 GLU A CA 1
ATOM 703 C C . GLU A 1 88 ? 13.556 11.439 -10.541 1.00 80.25 88 GLU A C 1
ATOM 705 O O . GLU A 1 88 ? 14.676 11.291 -11.037 1.00 80.25 88 GLU A O 1
ATOM 710 N N . GLU A 1 89 ? 12.662 12.262 -11.095 1.00 73.12 89 GLU A N 1
ATOM 711 C CA . GLU A 1 89 ? 12.968 13.226 -12.171 1.00 73.12 89 GLU A CA 1
ATOM 712 C C . GLU A 1 89 ? 13.609 12.648 -13.456 1.00 73.12 89 GLU A C 1
ATOM 714 O O . GLU A 1 89 ? 14.264 13.360 -14.218 1.00 73.12 89 GLU A O 1
ATOM 719 N N . ARG A 1 90 ? 13.379 11.358 -13.742 1.00 66.81 90 ARG A N 1
ATOM 720 C CA . ARG A 1 90 ? 13.830 10.638 -14.956 1.00 66.81 90 ARG A CA 1
ATOM 721 C C . ARG A 1 90 ? 15.354 10.490 -15.130 1.00 66.81 90 ARG A C 1
ATOM 723 O O . ARG A 1 90 ? 15.772 10.120 -16.225 1.00 66.81 90 ARG A O 1
ATOM 730 N N . LYS A 1 91 ? 16.179 10.741 -14.107 1.00 70.25 91 LYS A N 1
ATOM 731 C CA . LYS A 1 91 ? 17.653 10.734 -14.258 1.00 70.25 91 LYS A CA 1
ATOM 732 C C . LYS A 1 91 ? 18.358 9.516 -13.657 1.00 70.25 91 LYS A C 1
ATOM 734 O O . LYS A 1 91 ? 19.335 9.059 -14.242 1.00 70.25 91 LYS A O 1
ATOM 739 N N . THR A 1 92 ? 17.841 8.956 -12.563 1.00 85.56 92 THR A N 1
ATOM 740 C CA . THR A 1 92 ? 18.485 7.839 -11.850 1.00 85.56 92 THR A CA 1
ATOM 741 C C . THR A 1 92 ? 17.453 6.807 -11.419 1.00 85.56 92 THR A C 1
ATOM 743 O O . THR A 1 92 ? 16.375 7.179 -10.964 1.00 85.56 92 THR A O 1
ATOM 746 N N . TRP A 1 93 ? 17.784 5.522 -11.569 1.00 90.31 93 TRP A N 1
ATOM 747 C CA . TRP A 1 93 ? 16.964 4.403 -11.105 1.00 90.31 93 TRP A CA 1
ATOM 748 C C . TRP A 1 93 ? 17.434 3.910 -9.739 1.00 90.31 93 TRP A C 1
ATOM 750 O O . TRP A 1 93 ? 18.610 3.590 -9.573 1.00 90.31 93 TRP A O 1
ATOM 760 N N . THR A 1 94 ? 16.498 3.774 -8.807 1.00 92.12 94 THR A N 1
ATOM 761 C CA . THR A 1 94 ? 16.698 3.139 -7.503 1.00 92.12 94 THR A CA 1
ATOM 762 C C . THR A 1 94 ? 15.947 1.817 -7.473 1.00 92.12 94 THR A C 1
ATOM 764 O O . THR A 1 94 ? 14.762 1.762 -7.805 1.00 92.12 94 THR A O 1
ATOM 767 N N . PHE A 1 95 ? 16.641 0.746 -7.098 1.00 92.00 95 PHE A N 1
ATOM 768 C CA . PHE A 1 95 ? 16.074 -0.597 -7.016 1.00 92.00 95 PHE A CA 1
ATOM 769 C C . PHE A 1 95 ? 15.292 -0.800 -5.712 1.00 92.00 95 PHE A C 1
ATOM 771 O O . PHE A 1 95 ? 15.722 -0.362 -4.646 1.00 92.00 95 PHE A O 1
ATOM 778 N N . ILE A 1 96 ? 14.157 -1.483 -5.814 1.00 88.69 96 ILE A N 1
ATOM 779 C CA . ILE A 1 96 ? 13.336 -1.965 -4.708 1.00 88.69 96 ILE A CA 1
ATOM 780 C C . ILE A 1 96 ? 13.375 -3.499 -4.778 1.00 88.69 96 ILE A C 1
ATOM 782 O O . ILE A 1 96 ? 12.827 -4.067 -5.730 1.00 88.69 96 ILE A O 1
ATOM 786 N N . PRO A 1 97 ? 14.009 -4.171 -3.800 1.00 81.62 97 PRO A N 1
ATOM 787 C CA . PRO A 1 97 ? 14.061 -5.625 -3.755 1.00 81.62 97 PRO A CA 1
ATOM 788 C C . PRO A 1 97 ? 12.669 -6.240 -3.707 1.00 81.62 97 PRO A C 1
ATOM 790 O O . PRO A 1 97 ? 11.768 -5.711 -3.047 1.00 81.62 97 PRO A O 1
ATOM 793 N N . GLY A 1 98 ? 12.518 -7.383 -4.369 1.00 73.19 98 GLY A N 1
ATOM 794 C CA . GLY A 1 98 ? 11.279 -8.129 -4.314 1.00 73.19 98 GLY A CA 1
ATOM 795 C C . GLY A 1 98 ? 10.938 -8.719 -2.936 1.00 73.19 98 GLY A C 1
ATOM 796 O O . GLY A 1 98 ? 11.786 -8.833 -2.050 1.00 73.19 98 GLY A O 1
ATOM 797 N N . GLY A 1 99 ? 9.673 -9.090 -2.742 1.00 63.16 99 GLY A N 1
ATOM 798 C CA . GLY A 1 99 ? 9.146 -9.762 -1.553 1.00 63.16 99 GLY A CA 1
ATOM 799 C C . GLY A 1 99 ? 8.878 -8.856 -0.348 1.00 63.16 99 GLY A C 1
ATOM 800 O O . GLY A 1 99 ? 8.572 -9.359 0.732 1.00 63.16 99 GLY A O 1
ATOM 801 N N . GLN A 1 100 ? 8.977 -7.533 -0.494 1.00 53.31 100 GLN A N 1
ATOM 802 C CA . GLN A 1 100 ? 8.810 -6.616 0.632 1.00 53.31 100 GLN A CA 1
ATOM 803 C C . GLN A 1 100 ? 7.352 -6.154 0.815 1.00 53.31 100 GLN A C 1
ATOM 805 O O . GLN A 1 100 ? 6.828 -5.344 0.054 1.00 53.31 100 GLN A O 1
ATOM 810 N N . LEU A 1 101 ? 6.724 -6.605 1.902 1.00 50.69 101 LEU A N 1
ATOM 811 C CA . LEU A 1 101 ? 6.072 -5.676 2.830 1.00 50.69 101 LEU A CA 1
ATOM 812 C C . LEU A 1 101 ? 7.240 -5.139 3.670 1.00 50.69 101 LEU A C 1
ATOM 814 O O . LEU A 1 101 ? 7.833 -5.921 4.406 1.00 50.69 101 LEU A O 1
ATOM 818 N N . GLN A 1 102 ? 7.708 -3.910 3.435 1.00 43.34 102 GLN A N 1
ATOM 819 C CA . GLN A 1 102 ? 9.008 -3.446 3.955 1.00 43.34 102 GLN A CA 1
ATOM 820 C C . GLN A 1 102 ? 9.052 -3.459 5.487 1.00 43.34 102 GLN A C 1
ATOM 822 O O . GLN A 1 102 ? 8.519 -2.533 6.077 1.00 43.34 102 GLN A O 1
ATOM 827 N N . ASN A 1 103 ? 9.662 -4.494 6.082 1.00 33.38 103 ASN A N 1
ATOM 828 C CA . ASN A 1 103 ? 9.983 -4.639 7.514 1.00 33.38 103 ASN A CA 1
ATOM 829 C C . ASN A 1 103 ? 10.887 -3.534 8.076 1.00 33.38 103 ASN A C 1
ATOM 831 O O . ASN A 1 103 ? 11.741 -3.042 7.304 1.00 33.38 103 ASN A O 1
#

Foldseek 3Di:
DDDAQDDDDDPPDDDDPVQVVVSVVCRVPDDPDPDDDDDDDDDFVQVVADQPFFAWDWDFAADPVGHTPDTDIFHGWHADPQGIWGDDPPDDIDDDGGPDPHD

Radius of gyration: 16.16 Å; chains: 1; bounding box: 38×25×44 Å

Secondary structure (DSSP, 8-state):
---S------SS----HHHHHHHHHHHHH---SSS---------GGGG--SSS-EEEEEEEE-TTS-EEEEEEEEEEEEETTEEEEEETTTEEEEEETT-S--

pLDDT: mean 87.79, std 11.07, range [33.38, 97.38]